Protein AF-A0A946J4H9-F1 (afdb_monomer_lite)

Foldseek 3Di:
DVVCVVVVCVVWFDQEAEDEQFLDDCDDDPPDPGRYDHPPPCVRGHDPVNVVVSVVVQVVIRDPHHDYHYDD

Radius of gyration: 17.0 Å; chains: 1; bounding box: 44×15×43 Å

pLDDT: mean 94.17, std 4.65, range [64.12, 98.38]

Secondary structure (DSSP, 8-state):
-HHHHHTGGGGS--SEEEEE---B-S---TT--S-PBPTT-GGGSPPHHHHHHHHHHHHTSS-S--EEEEE-

Sequence (72 aa):
MAYAMKNDFLAYGPSLHIIVTTLRCNHKCQYCHAAVAPMSAKNMDMTKKTAKKVVDTIFYTSNSSLTIEFQG

Structure (mmCIF, N/CA/C/O backbone):
data_AF-A0A946J4H9-F1
#
_entry.id   AF-A0A946J4H9-F1
#
loop_
_atom_site.group_PDB
_atom_site.id
_atom_site.type_symbol
_atom_site.label_atom_id
_atom_site.label_alt_id
_atom_site.label_comp_id
_atom_site.label_asym_id
_atom_site.label_entity_id
_atom_site.label_seq_id
_atom_site.pdbx_PDB_ins_code
_atom_site.Cartn_x
_atom_site.Cartn_y
_atom_site.Cartn_z
_atom_site.occupancy
_atom_site.B_iso_or_equiv
_atom_site.auth_seq_id
_atom_site.auth_comp_id
_atom_site.auth_asym_id
_atom_site.auth_atom_id
_atom_site.pdbx_PDB_model_num
ATOM 1 N N . MET A 1 1 ? 28.618 4.707 -19.693 1.00 64.12 1 MET A N 1
ATOM 2 C CA . MET A 1 1 ? 27.880 3.438 -19.496 1.00 64.12 1 MET A CA 1
ATOM 3 C C . MET A 1 1 ? 27.547 3.176 -18.021 1.00 64.12 1 MET A C 1
ATOM 5 O O . MET A 1 1 ? 26.370 3.149 -17.699 1.00 64.12 1 MET A O 1
ATOM 9 N N . ALA A 1 2 ? 28.519 3.089 -17.099 1.00 86.12 2 ALA A N 1
ATOM 10 C CA . ALA A 1 2 ? 28.262 2.735 -15.687 1.00 86.12 2 ALA A CA 1
ATOM 11 C C . ALA A 1 2 ? 27.279 3.653 -14.917 1.00 86.12 2 ALA A C 1
ATOM 13 O O . ALA A 1 2 ? 26.530 3.170 -14.073 1.00 86.12 2 ALA A O 1
ATOM 14 N N . TYR A 1 3 ? 27.252 4.961 -15.206 1.00 90.75 3 TYR A N 1
ATOM 15 C CA . TYR A 1 3 ? 26.311 5.899 -14.573 1.00 90.75 3 TYR A CA 1
ATOM 16 C C . TYR A 1 3 ? 24.848 5.614 -14.944 1.00 90.75 3 TYR A C 1
ATOM 18 O O . TYR A 1 3 ? 23.985 5.639 -14.075 1.00 90.75 3 TYR A O 1
ATOM 26 N N . ALA A 1 4 ? 24.579 5.296 -16.215 1.00 88.88 4 ALA A N 1
ATOM 27 C CA . ALA A 1 4 ? 23.231 4.978 -16.678 1.00 88.88 4 ALA A CA 1
ATOM 28 C C . ALA A 1 4 ? 22.714 3.688 -16.026 1.00 88.88 4 ALA A C 1
ATOM 30 O O . ALA A 1 4 ? 21.605 3.671 -15.513 1.00 88.88 4 ALA A O 1
ATOM 31 N N . MET A 1 5 ? 23.554 2.648 -15.937 1.00 89.00 5 MET A N 1
ATOM 3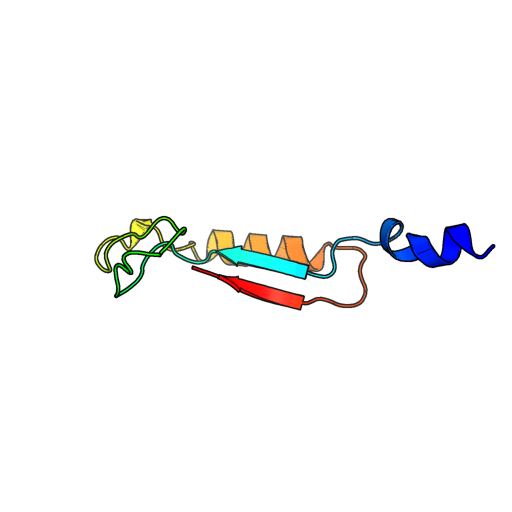2 C CA . MET A 1 5 ? 23.162 1.371 -15.322 1.00 89.00 5 MET A CA 1
ATOM 33 C C . MET A 1 5 ? 22.867 1.491 -13.821 1.00 89.00 5 MET A C 1
ATOM 35 O O . MET A 1 5 ? 21.956 0.843 -13.323 1.00 89.00 5 MET A O 1
ATOM 39 N N . LYS A 1 6 ? 23.597 2.345 -13.087 1.00 92.81 6 LYS A N 1
ATOM 40 C CA . LYS A 1 6 ? 23.304 2.614 -11.666 1.00 92.81 6 LYS A CA 1
ATOM 41 C C . LYS A 1 6 ? 21.943 3.280 -11.449 1.00 92.81 6 LYS A C 1
ATOM 43 O O . LYS A 1 6 ? 21.385 3.149 -10.366 1.00 92.81 6 LYS A O 1
ATOM 48 N N . ASN A 1 7 ? 21.438 3.981 -12.461 1.00 93.00 7 ASN A N 1
ATOM 49 C CA . ASN A 1 7 ? 20.205 4.761 -12.403 1.00 93.00 7 ASN A CA 1
ATOM 50 C C . ASN A 1 7 ? 19.069 4.152 -13.240 1.00 93.00 7 ASN A C 1
ATOM 52 O O . ASN A 1 7 ? 18.072 4.823 -13.487 1.00 93.00 7 ASN A O 1
ATOM 56 N N . ASP A 1 8 ? 19.199 2.893 -13.667 1.00 90.62 8 ASP A N 1
ATOM 57 C CA . ASP A 1 8 ? 18.219 2.213 -14.525 1.00 90.62 8 ASP A CA 1
ATOM 58 C C . ASP A 1 8 ? 16.816 2.143 -13.890 1.00 90.62 8 ASP A C 1
ATOM 60 O O . ASP A 1 8 ? 15.805 2.204 -14.580 1.00 90.62 8 ASP A O 1
ATOM 64 N N . PHE A 1 9 ? 16.739 2.144 -12.554 1.00 90.00 9 PHE A N 1
ATOM 65 C CA . PHE A 1 9 ? 15.480 2.187 -11.803 1.00 90.00 9 PHE A CA 1
ATOM 66 C C . PHE A 1 9 ? 14.606 3.414 -12.119 1.00 90.00 9 PHE A C 1
ATOM 68 O O . PHE A 1 9 ? 13.399 3.359 -11.910 1.00 90.00 9 PHE A O 1
ATOM 75 N N . LEU A 1 10 ? 15.186 4.507 -12.633 1.00 91.81 10 LEU A N 1
ATOM 76 C CA . LEU A 1 10 ? 14.444 5.704 -13.045 1.00 91.81 10 LEU A CA 1
ATOM 77 C C . LEU A 1 10 ? 13.623 5.487 -14.325 1.00 91.81 10 LEU A C 1
ATOM 79 O O . LEU A 1 10 ? 12.719 6.272 -14.602 1.00 91.81 10 LEU A O 1
ATOM 83 N N . ALA A 1 11 ? 13.939 4.457 -15.116 1.00 93.12 11 ALA A N 1
ATOM 84 C CA . ALA A 1 11 ? 13.221 4.139 -16.348 1.00 93.12 11 AL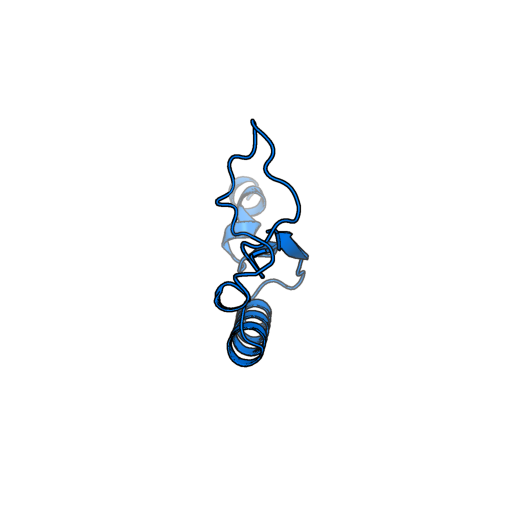A A CA 1
ATOM 85 C C . ALA A 1 11 ? 11.900 3.386 -16.100 1.00 93.12 11 ALA A C 1
ATOM 87 O O . ALA A 1 11 ? 11.074 3.278 -17.008 1.00 93.12 11 ALA A O 1
ATOM 88 N N . TYR A 1 12 ? 11.685 2.882 -14.883 1.00 93.88 12 TYR A N 1
ATOM 89 C CA . TYR A 1 12 ? 10.517 2.087 -14.521 1.00 93.88 12 TYR A CA 1
ATOM 90 C C . TYR A 1 12 ? 9.674 2.793 -13.465 1.00 93.88 12 TYR A C 1
ATOM 92 O O . TYR A 1 12 ? 10.145 3.639 -12.705 1.00 93.88 12 TYR A O 1
ATOM 100 N N . GLY A 1 13 ? 8.402 2.414 -13.405 1.00 94.50 13 GLY A N 1
ATOM 101 C CA . GLY A 1 13 ? 7.526 2.821 -12.323 1.00 94.50 13 GLY A CA 1
ATOM 102 C C . GLY A 1 13 ? 7.948 2.217 -10.976 1.00 94.50 13 GLY A C 1
ATOM 103 O O . GLY A 1 13 ? 8.844 1.366 -10.907 1.00 94.50 13 GLY A O 1
ATOM 104 N N . PRO A 1 14 ? 7.301 2.644 -9.881 1.00 94.81 14 PRO A N 1
ATOM 105 C CA . PRO A 1 14 ? 7.578 2.111 -8.554 1.00 94.81 14 PRO A CA 1
ATOM 106 C C . PRO A 1 14 ? 7.377 0.591 -8.523 1.00 94.81 14 PRO A C 1
ATOM 108 O O . PRO A 1 14 ? 6.421 0.076 -9.102 1.00 94.81 14 PRO A O 1
ATOM 111 N N . SER A 1 15 ? 8.290 -0.107 -7.845 1.00 95.19 15 SER A N 1
ATOM 112 C CA . SER A 1 15 ? 8.145 -1.525 -7.497 1.00 95.19 15 SER A CA 1
ATOM 113 C C . SER A 1 15 ? 7.517 -1.717 -6.119 1.00 95.19 15 SER A C 1
ATOM 115 O O . SER A 1 15 ? 6.882 -2.735 -5.883 1.00 95.19 15 SER A O 1
ATOM 117 N N . LEU A 1 16 ? 7.675 -0.755 -5.201 1.00 96.44 16 LEU A N 1
ATOM 118 C CA . LEU A 1 16 ? 7.115 -0.800 -3.851 1.00 96.44 16 LEU A CA 1
ATOM 119 C C . LEU A 1 16 ? 5.889 0.107 -3.741 1.00 96.44 16 LEU A C 1
ATOM 121 O O . LEU A 1 16 ? 5.967 1.313 -3.976 1.00 96.44 16 LEU A O 1
ATOM 125 N N . HIS A 1 17 ? 4.779 -0.477 -3.305 1.00 97.50 17 HIS A N 1
ATOM 126 C CA . HIS A 1 17 ? 3.525 0.216 -3.053 1.00 97.50 17 HIS A CA 1
ATOM 127 C C . HIS A 1 17 ? 3.106 0.006 -1.598 1.00 97.50 17 HIS A C 1
ATOM 129 O O . HIS A 1 17 ? 2.679 -1.083 -1.216 1.00 97.50 17 HIS A O 1
ATOM 135 N N . ILE A 1 18 ? 3.228 1.058 -0.789 1.00 97.56 18 ILE A N 1
ATOM 136 C CA . ILE A 1 18 ? 2.858 1.045 0.630 1.00 97.56 18 ILE A CA 1
ATOM 137 C C . ILE A 1 18 ? 1.426 1.551 0.777 1.00 97.56 18 ILE A C 1
ATOM 139 O O . ILE A 1 18 ? 1.121 2.681 0.389 1.00 97.56 18 ILE A O 1
ATOM 143 N N . ILE A 1 19 ? 0.550 0.724 1.344 1.00 97.44 19 ILE A N 1
ATOM 144 C CA . ILE A 1 19 ? -0.884 0.989 1.438 1.00 97.44 19 ILE A CA 1
ATOM 145 C C . ILE A 1 19 ? -1.335 0.958 2.897 1.00 97.44 19 ILE A C 1
ATOM 147 O O . ILE A 1 19 ? -1.249 -0.071 3.564 1.00 97.44 19 ILE A O 1
ATOM 151 N N . VAL A 1 20 ? -1.911 2.069 3.361 1.00 95.81 20 VAL A N 1
ATOM 152 C CA . VAL A 1 20 ? -2.603 2.138 4.653 1.00 95.81 20 VAL A CA 1
ATOM 153 C C . VAL A 1 20 ? -4.072 1.789 4.455 1.00 95.81 20 VAL A C 1
ATOM 155 O O . VAL A 1 20 ? -4.812 2.518 3.793 1.00 95.81 20 VAL A O 1
ATOM 158 N N . THR A 1 21 ? -4.499 0.646 4.993 1.00 95.75 21 THR A N 1
ATOM 159 C CA . THR A 1 21 ? -5.876 0.143 4.799 1.00 95.75 21 THR A CA 1
ATOM 160 C C . THR A 1 21 ? -6.843 0.592 5.883 1.00 95.75 21 THR A C 1
ATOM 162 O O . THR A 1 21 ? -8.054 0.580 5.670 1.00 95.75 21 THR A O 1
ATOM 165 N N . THR A 1 22 ? -6.323 1.003 7.032 1.00 96.00 22 THR A N 1
ATOM 166 C CA . THR A 1 22 ? -7.086 1.532 8.156 1.00 96.00 22 THR A CA 1
ATOM 167 C C . THR A 1 22 ? -6.159 2.347 9.049 1.00 96.00 22 THR A C 1
ATOM 169 O O . THR A 1 22 ? -4.949 2.153 9.017 1.00 96.00 22 THR A O 1
ATOM 172 N N . LEU A 1 23 ? -6.728 3.242 9.853 1.00 95.50 23 LEU A N 1
ATOM 173 C CA . LEU A 1 23 ? -6.024 3.877 10.975 1.00 95.50 23 LEU A CA 1
ATOM 174 C C . LEU A 1 23 ? -6.351 3.206 12.315 1.00 95.50 23 LEU A C 1
ATOM 176 O O . LEU A 1 23 ? -5.937 3.680 13.373 1.00 95.50 23 LEU A O 1
ATOM 180 N N . ARG A 1 24 ? -7.183 2.158 12.309 1.00 95.31 24 ARG A N 1
ATOM 181 C CA . ARG A 1 24 ? -7.611 1.495 13.538 1.00 95.31 24 ARG A CA 1
ATOM 182 C C . ARG A 1 24 ? -6.503 0.599 14.069 1.00 95.31 24 ARG A C 1
ATOM 184 O O . ARG A 1 24 ? -6.112 -0.355 13.407 1.00 95.31 24 ARG A O 1
ATOM 191 N N . CYS A 1 25 ? -6.108 0.843 15.315 1.00 95.25 25 CYS A N 1
ATOM 192 C CA . CYS A 1 25 ? -5.231 -0.045 16.067 1.00 95.25 25 CYS A CA 1
ATOM 193 C C . CYS A 1 25 ? -5.880 -0.397 17.411 1.00 95.25 25 CYS A C 1
ATOM 195 O O . CYS A 1 25 ? -6.553 0.424 18.042 1.00 95.25 25 CYS A O 1
ATOM 197 N N . ASN A 1 26 ? -5.692 -1.635 17.866 1.00 94.56 26 ASN A N 1
ATOM 198 C CA . ASN A 1 26 ? -6.168 -2.094 19.174 1.00 94.56 26 ASN A CA 1
ATOM 199 C C . ASN A 1 26 ? -5.232 -1.680 20.322 1.00 94.56 26 ASN A C 1
ATOM 201 O O . ASN A 1 26 ? -5.482 -2.030 21.476 1.00 94.56 26 ASN A O 1
ATOM 205 N N . HIS A 1 27 ? -4.167 -0.942 20.015 1.00 93.44 27 HIS A N 1
ATOM 206 C CA . HIS A 1 27 ? -3.205 -0.454 20.981 1.00 93.44 27 HIS A CA 1
ATOM 207 C C . HIS A 1 27 ? -2.883 1.020 20.728 1.00 93.44 27 HIS A C 1
ATOM 209 O O . HIS A 1 27 ? -2.974 1.516 19.609 1.00 93.44 27 HIS A O 1
ATOM 215 N N . LYS A 1 28 ? -2.483 1.726 21.786 1.00 90.75 28 LYS A N 1
ATOM 216 C CA . LYS A 1 28 ? -2.034 3.119 21.716 1.00 90.75 28 LYS A CA 1
ATOM 217 C C . LYS A 1 28 ? -0.621 3.199 22.282 1.00 90.75 28 LYS A C 1
ATOM 219 O O . LYS A 1 28 ? -0.436 3.605 23.431 1.00 90.75 28 LYS A O 1
ATOM 224 N N . CYS A 1 29 ? 0.363 2.739 21.502 1.00 93.69 29 CYS A N 1
ATOM 225 C CA . CYS A 1 29 ? 1.754 2.737 21.958 1.00 93.69 29 CYS A CA 1
ATOM 226 C C . CYS A 1 29 ? 2.168 4.181 22.263 1.00 93.69 29 CYS A C 1
ATOM 228 O O . CYS A 1 29 ? 1.907 5.075 21.461 1.00 93.69 29 CYS A O 1
ATOM 230 N N . GLN A 1 30 ? 2.864 4.405 23.378 1.00 94.69 30 GLN A N 1
ATOM 231 C CA . GLN A 1 30 ? 3.375 5.739 23.733 1.00 94.69 30 GLN A CA 1
ATOM 232 C C . GLN A 1 30 ? 4.364 6.287 22.692 1.00 94.69 30 GLN A C 1
ATOM 234 O O . GLN A 1 30 ? 4.486 7.491 22.519 1.00 94.69 30 GLN A O 1
ATOM 239 N N . TYR A 1 31 ? 5.042 5.386 21.981 1.00 94.25 31 TYR A N 1
ATOM 240 C CA . TYR A 1 31 ? 6.015 5.680 20.931 1.00 94.25 31 TYR A CA 1
ATOM 241 C C . TYR A 1 31 ? 5.429 5.538 19.517 1.00 94.25 31 TYR A C 1
ATOM 243 O O . TYR A 1 31 ? 6.175 5.489 18.541 1.00 94.25 31 TYR A O 1
ATOM 251 N N . CYS A 1 32 ? 4.105 5.402 19.377 1.00 92.88 32 CYS A N 1
ATOM 252 C CA . CYS A 1 32 ? 3.507 5.282 18.053 1.00 92.88 32 CYS A CA 1
ATOM 253 C C . CYS A 1 32 ? 3.594 6.629 17.325 1.00 92.88 32 CYS A C 1
ATOM 255 O O . CYS A 1 32 ? 2.995 7.610 17.757 1.00 92.88 32 CYS A O 1
ATOM 257 N N . HIS A 1 33 ? 4.316 6.660 16.205 1.00 90.81 33 HIS A N 1
ATOM 258 C CA . HIS A 1 33 ? 4.350 7.820 15.310 1.00 90.81 33 HIS A CA 1
ATOM 259 C C . HIS A 1 33 ? 3.150 7.868 14.350 1.00 90.81 33 HIS A C 1
ATOM 261 O O . HIS A 1 33 ? 2.926 8.892 13.706 1.00 90.81 33 HIS A O 1
ATOM 267 N N . ALA A 1 34 ? 2.383 6.779 14.241 1.00 90.56 34 ALA A N 1
ATOM 268 C CA . ALA A 1 34 ? 1.201 6.718 13.393 1.00 90.56 34 ALA A CA 1
ATOM 269 C C . ALA A 1 34 ? -0.017 7.359 14.079 1.00 90.56 34 ALA A C 1
ATOM 271 O O . ALA A 1 34 ? -0.162 7.339 15.304 1.00 90.56 34 ALA A O 1
ATOM 272 N N . ALA A 1 35 ? -0.924 7.913 13.275 1.00 84.62 35 ALA A N 1
ATOM 273 C CA . ALA A 1 35 ? -2.210 8.388 13.764 1.00 84.62 35 ALA A CA 1
ATOM 274 C C . ALA A 1 35 ? -3.110 7.185 14.084 1.00 84.62 35 ALA A C 1
ATOM 276 O O . ALA A 1 35 ? -3.531 6.473 13.178 1.00 84.62 35 ALA A O 1
ATOM 277 N N . VAL A 1 36 ? -3.417 6.973 15.366 1.00 92.50 36 VAL A N 1
ATOM 278 C CA . VAL A 1 36 ? -4.232 5.835 15.817 1.00 92.50 36 VAL A CA 1
ATOM 279 C C . VAL A 1 36 ? -5.687 6.245 16.027 1.00 92.50 36 VAL A C 1
ATOM 281 O O . VAL A 1 36 ? -5.996 7.114 16.847 1.00 92.50 36 VAL A O 1
ATOM 284 N N . ALA A 1 37 ? -6.591 5.557 15.339 1.00 94.12 37 ALA A N 1
ATOM 285 C CA . ALA A 1 37 ? -8.025 5.601 15.576 1.00 94.12 37 ALA A CA 1
ATOM 286 C C . ALA A 1 37 ? -8.466 4.424 16.475 1.00 94.12 37 ALA A C 1
ATOM 288 O O . ALA A 1 37 ? -7.894 3.333 16.401 1.00 94.12 37 ALA A O 1
ATOM 289 N N . PRO A 1 38 ? -9.501 4.599 17.318 1.00 94.69 38 PRO A N 1
ATOM 290 C CA . PRO A 1 38 ? -10.032 3.507 18.127 1.00 94.69 38 PRO A CA 1
ATOM 291 C C . PRO A 1 38 ? -10.706 2.441 17.253 1.00 94.69 38 PRO A C 1
ATOM 293 O O . PRO A 1 38 ? -11.216 2.725 16.169 1.00 94.69 38 PRO A O 1
ATOM 296 N N . MET A 1 39 ? -10.819 1.216 17.773 1.00 95.75 39 MET A N 1
ATOM 297 C CA . MET A 1 39 ? -11.443 0.093 17.056 1.00 95.75 39 MET A CA 1
ATOM 298 C C . MET A 1 39 ? -12.900 0.346 16.622 1.00 95.75 39 MET A C 1
ATOM 300 O O . MET A 1 39 ? -13.373 -0.293 15.677 1.00 95.75 39 MET A O 1
ATOM 304 N N . SER A 1 40 ? -13.607 1.281 17.266 1.00 96.06 40 SER A N 1
ATOM 305 C CA . SER A 1 40 ? -14.969 1.702 16.911 1.00 96.06 40 SER A CA 1
ATOM 306 C C . SER A 1 40 ? -15.051 2.558 15.638 1.00 96.06 40 SER A C 1
ATOM 308 O O . SER A 1 40 ? -16.115 2.610 15.022 1.00 96.06 40 SER A O 1
ATOM 310 N N . ALA A 1 41 ? -13.954 3.185 15.199 1.00 95.88 41 ALA A N 1
ATOM 311 C CA . ALA A 1 41 ? -13.917 4.128 14.077 1.00 95.88 41 ALA A CA 1
ATOM 312 C C . ALA A 1 41 ? -13.888 3.433 12.700 1.00 95.88 41 ALA A C 1
ATOM 314 O O . ALA A 1 41 ? -12.973 3.629 11.903 1.00 95.88 41 ALA A O 1
ATOM 315 N N . LYS A 1 42 ? -14.881 2.585 12.407 1.00 94.62 42 LYS A N 1
ATOM 316 C CA . LYS A 1 42 ? -14.967 1.806 11.148 1.00 94.62 42 LYS A CA 1
ATOM 317 C C . LYS A 1 42 ? -15.003 2.672 9.883 1.00 94.62 42 LYS A C 1
ATOM 319 O O . LYS A 1 42 ? -14.698 2.195 8.798 1.00 94.62 42 LYS A O 1
ATOM 324 N N . ASN A 1 43 ? -15.368 3.946 10.010 1.00 95.56 43 ASN A N 1
ATOM 325 C CA . ASN A 1 43 ? -15.331 4.921 8.921 1.00 95.56 43 ASN A CA 1
ATOM 326 C C . ASN A 1 43 ? -13.903 5.280 8.470 1.00 95.56 43 ASN A C 1
ATOM 328 O O . ASN A 1 43 ? -13.754 5.933 7.443 1.00 95.56 43 ASN A O 1
ATOM 332 N N . MET A 1 44 ? -12.882 4.866 9.226 1.00 94.94 44 MET A N 1
ATOM 333 C CA . MET A 1 44 ? -11.467 5.027 8.879 1.00 94.94 44 MET A CA 1
ATOM 334 C C . MET A 1 44 ? -10.901 3.832 8.098 1.00 94.94 44 MET A C 1
ATOM 336 O O . MET A 1 44 ? -9.714 3.824 7.785 1.00 94.94 44 MET A O 1
ATOM 340 N N . ASP A 1 45 ? -11.720 2.822 7.787 1.00 95.75 45 ASP A N 1
ATOM 341 C CA . ASP A 1 45 ? -11.309 1.700 6.945 1.00 95.75 45 ASP A CA 1
ATOM 342 C C . ASP A 1 45 ? -11.415 2.066 5.460 1.00 95.75 45 ASP A C 1
ATOM 344 O O . ASP A 1 45 ? -12.388 2.675 4.999 1.00 95.75 45 ASP A O 1
ATOM 348 N N . MET A 1 46 ? -10.438 1.625 4.675 1.00 97.06 46 MET A N 1
ATOM 349 C CA . MET A 1 46 ? -10.477 1.724 3.226 1.00 97.06 46 MET A CA 1
ATOM 350 C C . MET A 1 46 ? -11.700 0.974 2.682 1.00 97.06 46 MET A C 1
ATOM 352 O O . MET A 1 46 ? -11.889 -0.221 2.910 1.00 97.06 46 MET A O 1
ATOM 356 N N . THR A 1 47 ? -12.532 1.666 1.901 1.00 97.88 47 THR A N 1
ATOM 357 C CA . THR A 1 47 ? -13.679 1.014 1.255 1.00 97.88 47 THR A CA 1
ATOM 358 C C . THR A 1 47 ? -13.214 0.009 0.199 1.00 97.88 47 THR A C 1
ATOM 360 O O . THR A 1 47 ? -12.214 0.233 -0.483 1.00 97.88 47 THR A O 1
ATOM 363 N N . LYS A 1 48 ? -13.994 -1.055 -0.045 1.00 97.50 48 LYS A N 1
ATOM 364 C CA . LYS A 1 48 ? -13.707 -2.025 -1.125 1.00 97.50 48 LYS A CA 1
ATOM 365 C C . LYS A 1 48 ? -13.581 -1.365 -2.504 1.00 97.50 48 LYS A C 1
ATOM 367 O O . LYS A 1 48 ? -12.763 -1.783 -3.317 1.00 97.50 48 LYS A O 1
ATOM 372 N N . LYS A 1 49 ? -14.377 -0.320 -2.765 1.00 98.31 49 LYS A N 1
ATOM 373 C CA . LYS A 1 49 ? -14.314 0.462 -4.010 1.00 98.31 49 LYS A CA 1
ATOM 374 C C . LYS A 1 49 ? -12.961 1.160 -4.155 1.00 98.31 49 LYS A C 1
ATOM 376 O O . LYS A 1 49 ? -12.388 1.145 -5.240 1.00 98.31 49 LYS A O 1
ATOM 381 N N . THR A 1 50 ? -12.457 1.753 -3.075 1.00 98.12 50 THR A N 1
ATOM 382 C CA . THR A 1 50 ? -11.123 2.365 -3.046 1.00 98.12 50 THR A CA 1
ATOM 383 C C . THR A 1 50 ? -10.036 1.305 -3.183 1.00 98.12 50 THR A C 1
ATOM 385 O O . THR A 1 50 ? -9.161 1.473 -4.021 1.00 98.12 50 THR A O 1
ATOM 388 N N . ALA A 1 51 ? -10.132 0.190 -2.452 1.00 97.75 51 ALA A N 1
ATOM 389 C CA . ALA A 1 51 ? -9.166 -0.907 -2.530 1.00 97.75 51 ALA A CA 1
ATOM 390 C C . ALA A 1 51 ? -9.016 -1.450 -3.958 1.00 97.75 51 ALA A C 1
ATOM 392 O O . ALA A 1 51 ? -7.897 -1.634 -4.424 1.00 97.75 51 ALA A O 1
ATOM 393 N N . LYS A 1 52 ? -10.124 -1.619 -4.694 1.00 98.38 52 LYS A N 1
ATOM 394 C CA . LYS A 1 52 ? -10.069 -2.026 -6.104 1.00 98.38 52 LYS A CA 1
ATOM 395 C C . LYS A 1 52 ? -9.295 -1.022 -6.962 1.00 98.38 52 LYS A C 1
ATOM 397 O O . LYS A 1 52 ? -8.389 -1.421 -7.675 1.00 98.38 52 LYS A O 1
ATOM 402 N N . LYS A 1 53 ? -9.581 0.276 -6.817 1.00 98.38 53 LYS A N 1
ATOM 403 C CA . LYS A 1 53 ? -8.839 1.329 -7.528 1.00 98.38 53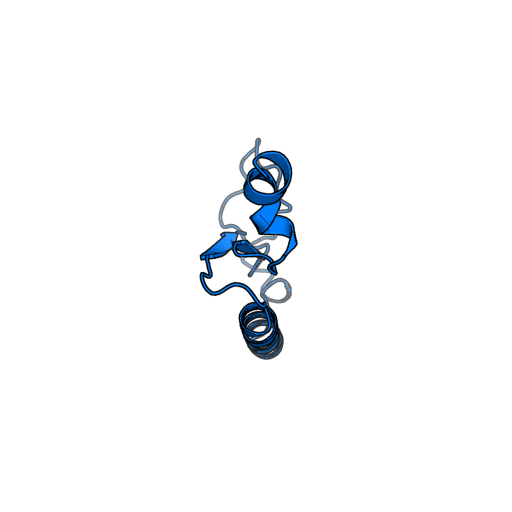 LYS A CA 1
ATOM 404 C C . LYS A 1 53 ? -7.358 1.362 -7.155 1.00 98.38 53 LYS A C 1
ATOM 406 O O . LYS A 1 53 ? -6.535 1.624 -8.015 1.00 98.38 53 LYS A O 1
ATOM 411 N N . VAL A 1 54 ? -7.019 1.126 -5.887 1.00 98.12 54 VAL A N 1
ATOM 412 C CA . VAL A 1 54 ? -5.622 1.049 -5.436 1.00 98.12 54 VAL A CA 1
ATOM 413 C C . VAL A 1 54 ? -4.907 -0.094 -6.146 1.00 98.12 54 VAL A C 1
ATOM 415 O O . VAL A 1 54 ? -3.833 0.124 -6.691 1.00 98.12 54 VAL A O 1
ATOM 418 N N . VAL A 1 55 ? -5.524 -1.277 -6.197 1.00 97.31 55 VAL A N 1
ATOM 419 C CA . VAL A 1 55 ? -4.987 -2.427 -6.933 1.00 97.31 55 VAL A CA 1
ATOM 420 C C . VAL A 1 55 ? -4.830 -2.091 -8.418 1.00 97.31 55 VAL A C 1
ATOM 422 O O . VAL A 1 55 ? -3.737 -2.260 -8.949 1.00 97.31 55 VAL A O 1
ATOM 425 N N . ASP A 1 56 ? -5.859 -1.537 -9.063 1.00 97.69 56 ASP A N 1
ATOM 426 C CA . ASP A 1 56 ? -5.795 -1.130 -10.476 1.00 97.69 56 ASP A CA 1
ATOM 427 C C . ASP A 1 56 ? -4.631 -0.144 -10.730 1.00 97.69 56 ASP A C 1
ATOM 429 O O . ASP A 1 56 ? -3.896 -0.286 -11.704 1.00 97.69 56 ASP A O 1
ATOM 433 N N . THR A 1 57 ? -4.406 0.815 -9.823 1.00 96.50 57 THR A N 1
ATOM 434 C CA . THR A 1 57 ? -3.281 1.764 -9.893 1.00 96.50 57 THR A CA 1
ATOM 435 C C . THR A 1 57 ? -1.924 1.084 -9.713 1.00 96.50 57 THR A C 1
ATOM 437 O O . THR A 1 57 ? -0.979 1.433 -10.415 1.00 96.50 57 THR A O 1
ATOM 440 N N . ILE A 1 58 ? -1.804 0.125 -8.789 1.00 97.25 58 ILE A N 1
ATOM 441 C CA . ILE A 1 58 ? -0.562 -0.636 -8.582 1.00 97.25 58 ILE A CA 1
ATOM 442 C C . ILE A 1 58 ? -0.199 -1.385 -9.866 1.00 97.25 58 ILE A C 1
ATOM 444 O O . ILE A 1 58 ? 0.928 -1.280 -10.333 1.00 97.25 58 ILE A O 1
ATOM 448 N N . PHE A 1 59 ? -1.165 -2.065 -10.487 1.00 95.94 59 PHE A N 1
ATOM 449 C CA . PHE A 1 59 ? -0.947 -2.822 -11.724 1.00 95.94 59 PHE A CA 1
ATOM 450 C C . PHE A 1 59 ? -0.753 -1.951 -12.975 1.00 95.94 59 PHE A C 1
ATOM 452 O O . PHE A 1 59 ? -0.365 -2.472 -14.017 1.00 95.94 59 PHE A O 1
ATOM 459 N N . TYR A 1 60 ? -0.984 -0.640 -12.889 1.00 95.88 60 TYR A N 1
ATOM 460 C CA . TYR A 1 60 ? -0.689 0.298 -13.975 1.00 95.88 60 TYR A CA 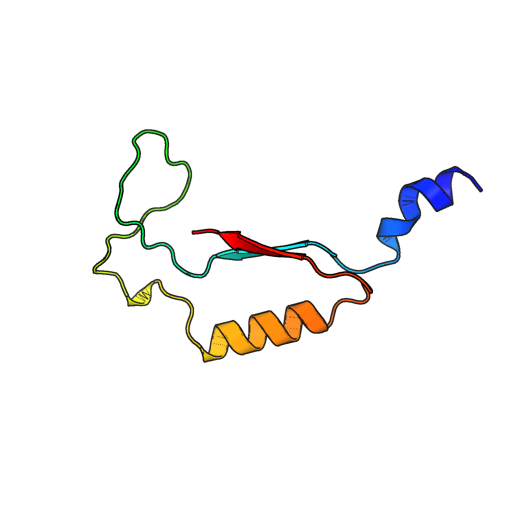1
ATOM 461 C C . TYR A 1 60 ? 0.805 0.669 -14.069 1.00 95.88 60 TYR A C 1
ATOM 463 O O . TYR A 1 60 ? 1.234 1.273 -15.052 1.00 95.88 60 TYR A O 1
ATOM 471 N N . THR A 1 61 ? 1.619 0.340 -13.061 1.00 95.56 61 THR A N 1
ATOM 472 C CA . THR A 1 61 ? 3.061 0.631 -13.084 1.00 95.56 61 THR A CA 1
ATOM 473 C C . THR A 1 61 ? 3.773 -0.098 -14.230 1.00 95.56 61 THR A C 1
ATOM 475 O O . THR A 1 61 ? 3.412 -1.211 -14.603 1.00 95.56 61 THR A O 1
ATOM 478 N N . SER A 1 62 ? 4.825 0.514 -14.782 1.00 95.38 62 SER A N 1
ATOM 479 C CA . SER A 1 62 ? 5.661 -0.107 -15.823 1.00 95.38 62 SER A CA 1
ATOM 480 C C . SER A 1 62 ? 6.708 -1.081 -15.269 1.00 95.38 62 SER A C 1
ATOM 482 O O . SER A 1 62 ? 7.493 -1.641 -16.032 1.00 95.38 62 SER A O 1
ATOM 484 N N . ASN A 1 63 ? 6.752 -1.269 -13.947 1.00 95.25 63 ASN A N 1
ATOM 485 C CA . ASN A 1 63 ? 7.668 -2.204 -13.309 1.00 95.25 63 ASN A CA 1
ATOM 486 C C . ASN A 1 63 ? 7.192 -3.654 -13.483 1.00 95.25 63 ASN A C 1
ATOM 488 O O . ASN A 1 63 ? 6.018 -3.957 -13.286 1.00 95.25 63 ASN A O 1
ATOM 492 N N . SER A 1 64 ? 8.108 -4.563 -13.815 1.00 91.44 64 SER A N 1
ATOM 493 C CA . SER A 1 64 ? 7.813 -5.993 -13.977 1.00 91.44 64 SER A CA 1
ATOM 494 C C . SER A 1 64 ? 7.742 -6.758 -12.653 1.00 91.44 64 SER A C 1
ATOM 496 O O . SER A 1 64 ? 7.285 -7.901 -12.633 1.00 91.44 64 SER A O 1
ATOM 498 N N . SER A 1 65 ? 8.187 -6.142 -11.553 1.00 93.56 65 SER A N 1
ATOM 499 C CA . SER A 1 65 ? 8.142 -6.711 -10.209 1.00 93.56 65 SER A CA 1
ATOM 500 C C . SER A 1 65 ? 7.414 -5.773 -9.256 1.00 93.56 65 SER A C 1
ATOM 502 O O . SER A 1 65 ? 7.684 -4.571 -9.222 1.00 93.56 65 SER A O 1
ATOM 504 N N . LEU A 1 66 ? 6.498 -6.339 -8.471 1.00 95.94 66 LEU A N 1
ATOM 505 C CA . LEU A 1 66 ? 5.619 -5.605 -7.568 1.00 95.94 66 LEU A CA 1
ATOM 506 C C . LEU A 1 66 ? 5.745 -6.141 -6.147 1.00 95.94 66 LEU A C 1
ATOM 508 O O . LEU A 1 66 ? 5.585 -7.337 -5.902 1.00 95.94 66 LEU A O 1
ATOM 512 N N . THR A 1 67 ? 5.930 -5.223 -5.209 1.00 97.56 67 THR A N 1
ATOM 513 C CA . THR A 1 67 ? 5.865 -5.445 -3.770 1.00 97.56 67 THR A CA 1
ATOM 514 C C . THR A 1 67 ? 4.761 -4.562 -3.211 1.00 97.56 67 THR A C 1
ATOM 516 O O . THR A 1 67 ? 4.791 -3.340 -3.363 1.00 97.56 67 THR A O 1
ATOM 519 N N . ILE A 1 68 ? 3.784 -5.178 -2.549 1.00 97.69 68 ILE A N 1
ATOM 520 C CA . ILE A 1 68 ? 2.703 -4.466 -1.867 1.00 97.69 68 ILE A CA 1
ATOM 521 C C . ILE A 1 68 ? 2.909 -4.639 -0.369 1.00 97.69 68 ILE A C 1
ATOM 523 O O . ILE A 1 68 ? 2.886 -5.761 0.136 1.00 97.69 68 ILE A O 1
ATOM 527 N N . GLU A 1 69 ? 3.103 -3.527 0.330 1.00 98.19 69 GLU A N 1
ATOM 528 C CA . GLU A 1 69 ? 3.267 -3.503 1.778 1.00 98.19 69 GLU A CA 1
ATOM 529 C C . GLU A 1 69 ? 2.029 -2.885 2.420 1.00 98.19 69 GLU A C 1
ATOM 531 O O . GLU A 1 69 ? 1.635 -1.763 2.100 1.00 98.19 69 GLU A O 1
ATOM 536 N N . PHE A 1 70 ? 1.405 -3.625 3.331 1.00 96.00 70 PHE A N 1
ATOM 537 C CA . PHE A 1 70 ? 0.258 -3.138 4.082 1.00 96.00 70 PHE A CA 1
ATOM 538 C C . PHE A 1 70 ? 0.724 -2.560 5.413 1.00 96.00 70 PHE A C 1
ATOM 540 O O . PHE A 1 70 ? 1.336 -3.259 6.218 1.00 96.00 70 PHE A O 1
ATOM 547 N N . GLN A 1 71 ? 0.397 -1.292 5.638 1.00 92.88 71 GLN A N 1
ATOM 548 C CA . GLN A 1 71 ? 0.647 -0.572 6.884 1.00 92.88 71 GLN A CA 1
ATOM 549 C C . GLN A 1 71 ? -0.682 -0.117 7.514 1.00 92.88 71 GLN A C 1
ATOM 551 O O . GLN A 1 71 ? -1.749 -0.205 6.888 1.00 92.88 71 GLN A O 1
ATOM 556 N N . GLY A 1 72 ? -0.621 0.356 8.759 1.00 87.31 72 GLY A N 1
ATOM 557 C CA . GLY A 1 72 ? -1.771 0.809 9.550 1.00 87.31 72 GLY A CA 1
ATOM 558 C C . GLY A 1 72 ? -1.508 0.738 11.044 1.00 87.31 72 GLY A C 1
ATOM 559 O O . GLY A 1 72 ? -0.761 -0.178 11.456 1.00 87.31 72 GLY A O 1
#

=== Feature glossary ===
The record interleaves many kinds of information about one protein. Here is each kind framed as the question it answers.

Q: What known structures does this most resemble?
A: Structural nearest neighbors (via Foldseek easy-search vs the PDB). Reported per hit: target PDB id, E-value, and alignment TM-score. A TM-score above ~0.5 is the conventional threshold for 'same fold'.

Q: Where is each backbone atom in 3D?
A: The mmCIF table is the protein's shape written out atom by atom. For each backbone N, Cα, C, and carbonyl O, it records an (x, y, z) coordinate triple in Å plus the residue type, chain letter, and residue number.

Q: What are the backbone torsion angles?
A: The φ/ψ torsion pair specifies the backbone conformation at each residue. φ rotates about the N–Cα bond, ψ about the Cα–C bond. Steric clashes forbid most of the (φ, ψ) plane — the allowed regions (α-helix basin, β-sheet basin, left-handed helix) are the Ramachandran-allowed regions.

Q: Which residues are buried vs exposed?
A: Solvent-accessible surface area (SASA) is the area in Å² traced out by the centre of a 1.4 Å probe sphere (a water molecule) rolled over the protein's van der Waals surface (Shrake–Rupley / Lee–Richards construction). Buried residues have near-zero SASA; fully exposed residues can exceed 200 Å². The total SASA scales roughly with the number of surface residues.

Q: How confident is the AlphaFold model at each residue?
A: pLDDT is the predicted lDDT-Cα score: AlphaFold's confidence that the local environment of each residue (all inter-atomic distances within 15 Å) is correctly placed. It is a per-residue number between 0 and 100, with higher meaning more reliable.

Q: What does the local fold look like, residue by residue?
A: 3Di is Foldseek's structural alphabet. Each residue is assigned one of twenty discrete states based on how its Cα sits relative to its spatial (not sequential) neighbors. Aligning 3Di strings finds structural homologs roughly as well as full 3D superposition, but orders of magnitude faster.

Q: How big and how compact is the whole molecule?
A: Radius of gyration (Rg) is the root-mean-square distance of Cα atoms from their centroid — a single number for overall size and compactness. A globular domain of N residues has Rg ≈ 2.2·N^0.38 Å; an extended or disordered chain has a much larger Rg. The Cα contact count is the number of residue pairs whose Cα atoms are within 8 Å and are more than four positions apart in sequence — a standard proxy for tertiary packing density. The bounding box is the smallest axis-aligned box enclosing all Cα atoms.

Q: Which residues are in helices, strands, or loops?
A: DSSP 8-state secondary structure assigns each residue one of H (α-helix), G (3₁₀-helix), I (π-helix), E (extended β-strand), B (isolated β-bridge), T (hydrogen-bonded turn), S (bend), or '-' (coil). The assignment is computed from backbone hydrogen-bond geometry via the Kabsch–Sander algorithm.

Q: How mobile is each atom in the crystal?
A: Crystallographic B-factors measure how much each atom's electron density is smeared out, in Å². They rise in mobile loops and surface residues and fall in the buried interior. In AlphaFold models this column is repurposed to hold pLDDT instead.

Q: What if only a Cα trace is available?
A: P-SEA three-state annotation labels each residue as helix, strand, or coil based purely on the geometry of the Cα trace. It serves as a fallback when the full bac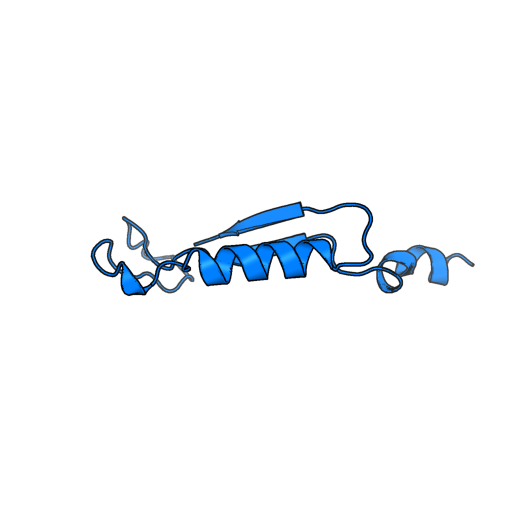kbone (and thus DSSP) is unavailable.

Q: What family and function is it annotated with?
A: Database cross-references. InterPro integrates a dozen domain/family signature databases into unified entries with residue-range hits. GO terms attach function/process/location labels with evidence codes. CATH codes position the fold in a four-level structural taxonomy. Organism is the NCBI-taxonomy species name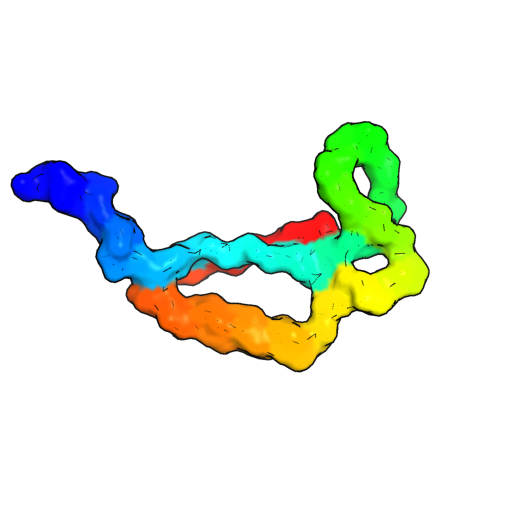.

Q: Are the domains correctly placed relative to each other?
A: Predicted Aligned Error (PAE) is an AlphaFold confidence matrix: entry (i, j) is the expected error in the position of residue j, in ångströms, when the prediction is superimposed on the true structure at residue i. Low PAE within a block of residues means that block is internally rigid and well-predicted; high PAE between two blocks means their relative placement is uncertain even if each block individually is confident.

Q: What do the diagnostic plots show?
A: Three diagnostic plots accompany the record. The Cα contact map visualizes the tertiary structure as a 2D adjacency matrix (8 Å cutoff, sequence-local contacts suppressed). The Ramachandran plot shows the distribution of backbone (φ, ψ) torsions, with points in the α and β basins reflecting secondary structure content. The PAE plot shows AlphaFold's inter-residue confidence as a color matrix.

Q: What is the amino-acid chain?
A: Primary structure: the covalent order of the twenty standard amino acids along the backbone. Two proteins with the same sequence will (almost always) fold to the same structure; two with 30% identity often share a fold but not the details.

Q: What do the rendered images show?
A: The six renders are orthographic views along the three Cartesian axes in both directions. Representation (cartoon, sticks, or surface) and color scheme (sequence-rainbow or by-chain) vary across proteins so the training set covers all the common visualization conventions.